Protein AF-A0A3P7PTE1-F1 (afdb_monomer_lite)

pLDDT: mean 74.65, std 10.7, range [34.34, 86.06]

Organism: Dibothriocephalus latus (NCBI:txid60516)

Secondary structure (DSSP, 8-state):
-----TT-----HHHHHHHHHHTTTTT-HHHHHHHHHHHHTT--TTTHHHHHHHHHHTT-HHHHHHHHHHHHHTHHHHHTSTHHHHS-HHHHHHHHT-TT---S-THHHHHHHHHH-

Sequence (117 aa):
MGHIYPGQLEVYEANTVGVILLSPQLEMPQVEAWAVSFTAARLDSKNIANNWELAPLLKSDMLRDACLQHIKATFEATVASDVFLHLPSDTVLSLLRADDLQLENEESIYKAIGTWV

InterPro domains:
  IPR011333 SKP1/BTB/POZ domain superfamily [G3DSA:3.30.710.10] (1-71)
  IPR011705 BTB/Kelch-associated [PF07707] (53-117)

Foldseek 3Di:
DDDDDPDDPPDDPVCLLVQLQCCVVVVNVVSNVVSLVVVLVPDDLVCLLVLCVSCVVSVPPSSNVSSLVVCQACVLSNLVHCSLLSDDPVSLVVSLPDPSRPDPDPVSNVSSVVSND

Radius of gyration: 16.98 Å; chains: 1; bounding box: 41×32×48 Å

Structure (mmCIF, N/CA/C/O backbone):
data_AF-A0A3P7PTE1-F1
#
_entry.id   AF-A0A3P7PTE1-F1
#
loop_
_atom_site.group_PDB
_atom_site.id
_atom_site.type_symbol
_atom_site.label_atom_id
_atom_site.label_alt_id
_atom_site.label_comp_id
_atom_site.label_asym_id
_atom_site.label_entity_id
_atom_site.label_seq_id
_atom_site.pdbx_PDB_ins_code
_atom_site.Cartn_x
_atom_site.Cartn_y
_atom_site.Cartn_z
_atom_site.occupancy
_atom_site.B_iso_or_equiv
_atom_site.auth_seq_id
_atom_site.auth_comp_id
_atom_site.auth_asym_id
_atom_site.auth_atom_id
_atom_site.pdbx_PDB_model_num
ATOM 1 N N . MET A 1 1 ? 22.215 24.760 -24.383 1.00 35.47 1 MET A N 1
ATOM 2 C CA . MET A 1 1 ? 23.395 23.879 -24.514 1.00 35.47 1 MET A CA 1
ATOM 3 C C . MET A 1 1 ? 23.194 22.751 -23.511 1.00 35.47 1 MET A C 1
ATOM 5 O O . MET A 1 1 ? 23.329 23.014 -22.333 1.00 35.47 1 MET A O 1
ATOM 9 N N . GLY A 1 2 ? 22.697 21.560 -23.828 1.00 51.50 2 GLY A N 1
ATOM 10 C CA . GLY A 1 2 ? 22.715 20.825 -25.086 1.00 51.50 2 GLY A CA 1
ATOM 11 C C . GLY A 1 2 ? 23.574 19.576 -24.908 1.00 51.50 2 GLY A C 1
ATOM 12 O O . GLY A 1 2 ? 24.687 19.571 -25.408 1.00 51.50 2 GLY A O 1
ATOM 13 N N . HIS A 1 3 ? 23.077 18.558 -24.198 1.00 34.34 3 HIS A N 1
ATOM 14 C CA . HIS A 1 3 ? 23.667 17.217 -24.200 1.00 34.34 3 HIS A CA 1
ATOM 15 C C . HIS A 1 3 ? 22.556 16.166 -24.131 1.00 34.34 3 HIS A C 1
ATOM 17 O O . HIS A 1 3 ? 21.913 15.987 -23.105 1.00 34.34 3 HIS A O 1
ATOM 23 N N . ILE A 1 4 ? 22.336 15.496 -25.262 1.00 48.84 4 ILE A N 1
ATOM 24 C CA . ILE A 1 4 ? 21.636 14.216 -25.353 1.00 48.84 4 ILE A CA 1
ATOM 25 C C . ILE A 1 4 ? 22.742 13.158 -25.264 1.00 48.84 4 ILE A C 1
ATOM 27 O O . ILE A 1 4 ? 23.598 13.097 -26.146 1.00 48.84 4 ILE A O 1
ATOM 31 N N . TYR A 1 5 ? 22.754 12.376 -24.183 1.00 38.84 5 TYR A N 1
ATOM 32 C CA . TYR A 1 5 ? 23.612 11.202 -23.986 1.00 38.84 5 TYR A CA 1
ATOM 33 C C . TYR A 1 5 ? 22.702 10.008 -23.637 1.00 38.84 5 TYR A C 1
ATOM 35 O O . TYR A 1 5 ? 21.775 10.174 -22.841 1.00 38.84 5 TYR A O 1
ATOM 43 N N . PRO A 1 6 ? 22.902 8.819 -24.230 1.00 60.41 6 PRO A N 1
ATOM 44 C CA . PRO A 1 6 ? 21.996 7.690 -24.057 1.00 60.41 6 PRO A CA 1
ATOM 45 C C . PRO A 1 6 ? 22.247 7.063 -22.680 1.00 60.41 6 PRO A C 1
ATOM 47 O O . PRO A 1 6 ? 23.295 6.462 -22.464 1.00 60.41 6 PRO A O 1
ATOM 50 N N . GLY A 1 7 ? 21.321 7.230 -21.731 1.00 48.25 7 GLY A N 1
ATOM 51 C CA . GLY A 1 7 ? 21.394 6.526 -20.441 1.00 48.25 7 GLY A CA 1
ATOM 52 C C . GLY A 1 7 ? 20.979 7.297 -19.187 1.00 48.25 7 GLY A C 1
ATOM 53 O O . GLY A 1 7 ? 20.995 6.707 -18.113 1.00 48.25 7 GLY A O 1
ATOM 54 N N . GLN A 1 8 ? 20.585 8.569 -19.274 1.00 49.12 8 GLN A N 1
ATOM 55 C CA . GLN A 1 8 ? 19.959 9.269 -18.144 1.00 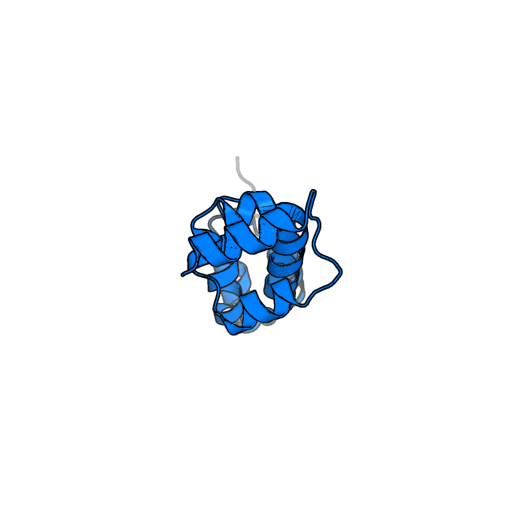49.12 8 GLN A CA 1
ATOM 56 C C . GLN A 1 8 ? 18.447 9.294 -18.336 1.00 49.12 8 GLN A C 1
ATOM 58 O O . GLN A 1 8 ? 17.902 10.162 -19.013 1.00 49.12 8 GLN A O 1
ATOM 63 N N . LEU A 1 9 ? 17.764 8.310 -17.751 1.00 52.66 9 LEU A N 1
ATOM 64 C CA . LEU A 1 9 ? 16.334 8.434 -17.509 1.00 52.66 9 LEU A CA 1
ATOM 65 C C . LEU A 1 9 ? 16.168 9.393 -16.325 1.00 52.66 9 LEU A C 1
ATOM 67 O O . LEU A 1 9 ? 16.367 9.010 -15.174 1.00 52.66 9 LEU A O 1
ATOM 71 N N . GLU A 1 10 ? 15.868 10.659 -16.609 1.00 53.94 10 GLU A N 1
ATOM 72 C CA . GLU A 1 10 ? 15.500 11.626 -15.576 1.00 53.94 10 GLU A CA 1
ATOM 73 C C . GLU A 1 10 ? 14.112 11.252 -15.045 1.00 53.94 10 GLU A C 1
ATOM 75 O O . GLU A 1 10 ? 13.084 11.557 -15.651 1.00 53.94 10 GLU A O 1
ATOM 80 N N . VAL A 1 11 ? 14.079 10.502 -13.943 1.00 53.91 11 VAL A N 1
ATOM 81 C CA . VAL A 1 11 ? 12.839 10.089 -13.284 1.00 53.91 11 VAL A CA 1
ATOM 82 C C . VAL A 1 11 ? 12.408 11.161 -12.292 1.00 53.91 11 VAL A C 1
ATOM 84 O O . VAL A 1 11 ? 13.100 11.449 -11.317 1.00 53.91 11 VAL A O 1
ATOM 87 N N . TYR A 1 12 ? 11.245 11.749 -12.557 1.00 61.66 12 TYR A N 1
ATOM 88 C CA . TYR A 1 12 ? 10.545 12.653 -11.647 1.00 61.66 12 TYR A CA 1
ATOM 89 C C . TYR A 1 12 ? 9.332 11.931 -11.072 1.00 61.66 12 TYR A C 1
ATOM 91 O O . TYR A 1 12 ? 8.790 11.054 -11.734 1.00 61.66 12 TYR A O 1
ATOM 99 N N . GLU A 1 13 ? 8.842 12.357 -9.907 1.00 59.16 13 GLU A N 1
ATOM 100 C CA . GLU A 1 13 ? 7.684 11.755 -9.219 1.00 59.16 13 GLU A CA 1
ATOM 101 C C . GLU A 1 13 ? 6.472 11.528 -10.149 1.00 59.16 13 GLU A C 1
ATOM 103 O O . GLU A 1 13 ? 5.811 10.496 -10.084 1.00 59.16 13 GLU A O 1
ATOM 108 N N . ALA A 1 14 ? 6.249 12.448 -11.096 1.00 62.31 14 ALA A N 1
ATOM 109 C CA . ALA A 1 14 ? 5.192 12.357 -12.103 1.00 62.31 14 ALA A CA 1
ATOM 110 C C . ALA A 1 14 ? 5.420 11.278 -13.182 1.00 62.31 14 ALA A C 1
ATOM 112 O O . ALA A 1 14 ? 4.453 10.790 -13.762 1.00 62.31 14 ALA A O 1
ATOM 113 N N . ASN A 1 15 ? 6.671 10.912 -13.483 1.00 69.69 15 ASN A N 1
ATOM 114 C CA . ASN A 1 15 ? 6.992 9.868 -14.462 1.00 69.69 15 ASN A CA 1
ATOM 115 C C . ASN A 1 15 ? 7.322 8.517 -13.817 1.00 69.69 15 ASN A C 1
ATOM 117 O O . ASN A 1 15 ? 7.219 7.504 -14.507 1.00 69.69 15 ASN A O 1
ATOM 121 N N . THR A 1 16 ? 7.645 8.477 -12.518 1.00 75.00 16 THR A N 1
ATOM 122 C CA . THR A 1 16 ? 8.075 7.250 -11.835 1.00 75.00 16 THR A CA 1
ATOM 123 C C . THR A 1 16 ? 7.056 6.126 -11.979 1.00 75.00 16 THR A C 1
ATOM 125 O O . THR A 1 16 ? 7.430 4.995 -12.270 1.00 75.00 16 THR A O 1
ATOM 128 N N . VAL A 1 17 ? 5.761 6.434 -11.880 1.00 78.12 17 VAL A N 1
ATOM 129 C CA . VAL A 1 17 ? 4.682 5.451 -12.083 1.00 78.12 17 VAL A CA 1
ATOM 130 C C . VAL A 1 17 ? 4.716 4.862 -13.496 1.00 78.12 17 VAL A C 1
ATOM 132 O O . VAL A 1 17 ? 4.610 3.650 -13.667 1.00 78.12 17 VAL A O 1
ATOM 135 N N . GLY A 1 18 ? 4.917 5.707 -14.511 1.00 77.75 18 GLY A N 1
ATOM 136 C CA . GLY A 1 18 ? 5.053 5.268 -15.899 1.00 77.75 18 GLY A CA 1
ATOM 137 C C . GLY A 1 18 ? 6.295 4.402 -16.112 1.00 77.75 18 GLY A C 1
ATOM 138 O O . GLY A 1 18 ? 6.234 3.406 -16.827 1.00 77.75 18 GLY A O 1
ATOM 139 N N . VAL A 1 19 ? 7.401 4.728 -15.443 1.00 79.88 19 VAL A N 1
ATOM 140 C CA . VAL A 1 19 ? 8.637 3.937 -15.491 1.00 79.88 19 VAL A CA 1
ATOM 141 C C . VAL A 1 19 ? 8.451 2.570 -14.837 1.00 79.88 19 VAL A C 1
ATOM 143 O O . VAL A 1 19 ? 8.848 1.569 -15.432 1.00 79.88 19 VAL A O 1
ATOM 146 N N . ILE A 1 20 ? 7.799 2.490 -13.673 1.00 80.69 20 ILE A N 1
ATOM 147 C CA . ILE A 1 20 ? 7.500 1.205 -13.017 1.00 80.69 20 ILE A CA 1
ATOM 148 C C . ILE A 1 20 ? 6.569 0.361 -13.901 1.00 80.69 20 ILE A C 1
ATOM 150 O O . ILE A 1 20 ? 6.792 -0.831 -14.066 1.00 80.69 20 ILE A O 1
ATOM 154 N N . LEU A 1 21 ? 5.573 0.972 -14.547 1.00 81.62 21 LEU A N 1
ATOM 155 C CA . LEU A 1 21 ? 4.630 0.249 -15.405 1.00 81.62 21 LEU A CA 1
ATOM 156 C C . LEU A 1 21 ? 5.262 -0.283 -16.708 1.00 81.62 21 LEU A C 1
ATOM 158 O O . LEU A 1 21 ? 4.866 -1.335 -17.218 1.00 81.62 21 LEU A O 1
ATOM 162 N N . LEU A 1 22 ? 6.209 0.459 -17.287 1.00 81.06 22 LEU A N 1
ATOM 163 C CA . LEU A 1 22 ? 6.813 0.138 -18.586 1.00 81.06 22 LEU A CA 1
ATOM 164 C C . LEU A 1 22 ? 8.093 -0.700 -18.472 1.00 81.06 22 LEU A C 1
ATOM 166 O O . LEU A 1 22 ? 8.432 -1.416 -19.412 1.00 81.06 22 LEU A O 1
ATOM 170 N N . SER A 1 23 ? 8.804 -0.643 -17.346 1.00 81.12 23 SER A N 1
ATOM 171 C CA . SER A 1 23 ? 10.078 -1.356 -17.159 1.00 81.12 23 SER A CA 1
ATOM 172 C C . SER A 1 23 ? 9.990 -2.886 -17.302 1.00 81.12 23 SER A C 1
ATOM 174 O O . SER A 1 23 ? 10.890 -3.435 -17.945 1.00 81.12 23 SER A O 1
ATOM 176 N N . PRO A 1 24 ? 8.919 -3.583 -16.861 1.00 77.75 24 PRO A N 1
ATOM 177 C CA . PRO A 1 24 ? 8.748 -5.008 -17.150 1.00 77.75 24 PRO A CA 1
ATOM 178 C C . PRO A 1 24 ? 8.572 -5.294 -18.646 1.00 77.75 24 PRO A C 1
ATOM 180 O O . PRO A 1 24 ? 9.042 -6.311 -19.143 1.00 77.75 24 PRO A O 1
ATOM 183 N N . GLN A 1 25 ? 7.918 -4.388 -19.381 1.00 81.44 25 GLN A N 1
ATOM 184 C CA . GLN A 1 25 ? 7.653 -4.538 -20.821 1.00 81.44 25 GLN A CA 1
ATOM 185 C C . GLN A 1 25 ? 8.912 -4.322 -21.668 1.00 81.44 25 GLN A C 1
ATOM 187 O O . GLN A 1 25 ? 9.015 -4.844 -22.773 1.00 81.44 25 GLN A O 1
ATOM 192 N N . LEU A 1 26 ? 9.858 -3.541 -21.146 1.00 80.88 26 LEU A N 1
ATOM 193 C CA . LEU A 1 26 ? 11.146 -3.236 -21.769 1.00 80.88 26 LEU A CA 1
ATOM 194 C C . LEU A 1 26 ? 12.266 -4.181 -21.299 1.00 80.88 26 LEU A C 1
ATOM 196 O O . LEU A 1 26 ? 13.421 -3.962 -21.656 1.00 80.88 26 LEU A O 1
ATOM 200 N N . GLU A 1 27 ? 11.938 -5.191 -20.485 1.00 83.06 27 GLU A N 1
ATOM 201 C CA . GLU A 1 27 ? 12.888 -6.140 -19.886 1.00 83.06 27 GLU A CA 1
ATOM 202 C C . GLU A 1 27 ? 14.006 -5.442 -19.077 1.00 83.06 27 GLU A C 1
ATOM 204 O O . GLU A 1 27 ? 15.167 -5.854 -19.081 1.00 83.06 27 GLU A O 1
ATOM 209 N N . MET A 1 28 ? 13.651 -4.372 -18.348 1.00 81.62 28 MET A N 1
ATOM 210 C CA . MET A 1 28 ? 14.568 -3.559 -17.530 1.00 81.62 28 MET A CA 1
ATOM 211 C C . MET A 1 28 ? 14.279 -3.675 -16.016 1.00 81.62 28 MET A C 1
ATOM 213 O O . MET A 1 28 ? 13.959 -2.673 -15.371 1.00 81.62 28 MET A O 1
ATOM 217 N N . PRO A 1 29 ? 14.449 -4.856 -15.392 1.00 77.81 29 PRO A N 1
ATOM 218 C CA . PRO A 1 29 ? 14.068 -5.094 -13.989 1.00 77.81 29 PRO A CA 1
ATOM 219 C C . PRO A 1 29 ? 14.860 -4.244 -12.980 1.00 77.81 29 PRO A C 1
ATOM 221 O O . PRO A 1 29 ? 14.390 -3.915 -11.897 1.00 77.81 29 PRO A O 1
ATOM 224 N N . GLN A 1 30 ? 16.076 -3.840 -13.343 1.00 80.38 30 GLN A N 1
ATOM 225 C CA . GLN A 1 30 ? 16.921 -2.971 -12.522 1.00 80.38 30 GLN A CA 1
ATOM 226 C C . GLN A 1 30 ? 16.433 -1.512 -12.495 1.00 80.38 30 GLN A C 1
ATOM 228 O O . GLN A 1 30 ? 16.606 -0.831 -11.486 1.00 80.38 30 GLN A O 1
ATOM 233 N N . VAL A 1 31 ? 15.757 -1.055 -13.555 1.00 81.81 31 VAL A N 1
ATOM 234 C CA . VAL A 1 31 ? 15.096 0.260 -13.580 1.00 81.81 31 VAL A CA 1
ATOM 235 C C . VAL A 1 31 ? 13.805 0.220 -12.766 1.00 81.81 31 VAL A C 1
ATOM 237 O O . VAL A 1 31 ? 13.534 1.159 -12.023 1.00 81.81 31 VAL A O 1
ATOM 240 N N . GLU A 1 32 ? 13.052 -0.880 -12.846 1.00 81.06 32 GLU A N 1
ATOM 241 C CA . GLU A 1 32 ? 11.853 -1.110 -12.033 1.00 81.06 32 GLU A CA 1
ATOM 242 C C . GLU A 1 32 ? 12.175 -1.041 -10.535 1.00 81.06 32 GLU A C 1
ATOM 244 O O . GLU A 1 32 ? 11.609 -0.221 -9.812 1.00 81.06 32 GLU A O 1
ATOM 249 N N . ALA A 1 33 ? 13.141 -1.845 -10.078 1.00 82.06 33 ALA A N 1
ATOM 250 C CA . ALA A 1 33 ? 13.532 -1.904 -8.672 1.00 82.06 33 ALA A CA 1
ATOM 251 C C . ALA A 1 33 ? 14.047 -0.551 -8.156 1.00 82.06 33 ALA A C 1
ATOM 253 O O . ALA A 1 33 ? 13.727 -0.144 -7.036 1.00 82.06 33 ALA A O 1
ATOM 254 N N . TRP A 1 34 ? 14.811 0.174 -8.980 1.00 85.44 34 TRP A N 1
ATOM 255 C CA . TRP A 1 34 ? 15.275 1.516 -8.641 1.00 85.44 34 TRP A CA 1
ATOM 256 C C . TRP A 1 34 ? 14.109 2.508 -8.537 1.00 85.44 34 TRP A C 1
ATOM 258 O O . TRP A 1 34 ? 14.038 3.254 -7.563 1.00 85.44 34 TRP A O 1
ATOM 268 N N . ALA A 1 35 ? 13.169 2.484 -9.486 1.00 83.50 35 ALA A N 1
ATOM 269 C CA . ALA A 1 35 ? 12.013 3.377 -9.494 1.00 83.50 35 ALA A CA 1
ATOM 270 C C . ALA A 1 35 ? 11.074 3.105 -8.309 1.00 83.50 35 ALA A C 1
ATOM 272 O O . ALA A 1 35 ? 10.637 4.045 -7.647 1.00 83.50 35 ALA A O 1
ATOM 273 N N . VAL A 1 36 ? 10.829 1.834 -7.978 1.00 83.81 36 VAL A N 1
ATOM 274 C CA . VAL A 1 36 ? 10.066 1.443 -6.782 1.00 83.81 36 VA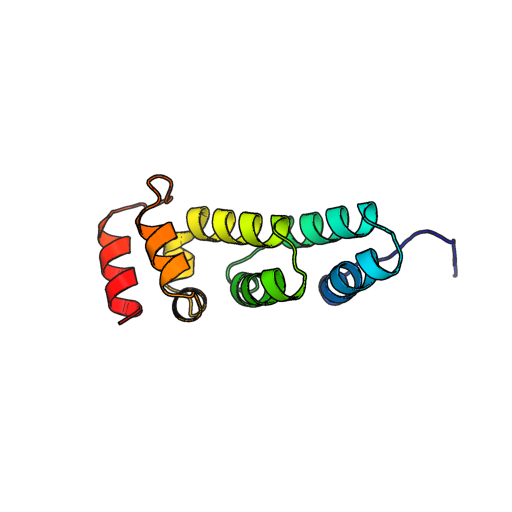L A CA 1
ATOM 275 C C . VAL A 1 36 ? 10.768 1.916 -5.511 1.00 83.81 36 VAL A C 1
ATOM 277 O O . VAL A 1 36 ? 10.125 2.515 -4.653 1.00 83.81 36 VAL A O 1
ATOM 280 N N . SER A 1 37 ? 12.086 1.723 -5.407 1.00 84.56 37 SER A N 1
ATOM 281 C CA . SER A 1 37 ? 12.874 2.192 -4.256 1.00 84.56 37 SER A CA 1
ATOM 282 C C . SER A 1 37 ? 12.853 3.718 -4.125 1.00 84.56 37 SER A C 1
ATOM 284 O O . SER A 1 37 ? 12.746 4.246 -3.020 1.00 84.56 37 SER A O 1
ATOM 286 N N . PHE A 1 38 ? 12.926 4.436 -5.248 1.00 84.75 38 PHE A N 1
ATOM 287 C CA . PHE A 1 38 ? 12.853 5.894 -5.289 1.00 84.75 38 PHE A CA 1
ATOM 288 C C . PHE A 1 38 ? 11.490 6.408 -4.809 1.00 84.75 38 PHE A C 1
ATOM 290 O O . PHE A 1 38 ? 11.436 7.360 -4.031 1.00 84.75 38 PHE A O 1
ATOM 297 N N . THR A 1 39 ? 10.402 5.760 -5.234 1.00 84.00 39 THR A N 1
ATOM 298 C CA . THR A 1 39 ? 9.044 6.061 -4.763 1.00 84.00 39 THR A CA 1
ATOM 299 C C . THR A 1 39 ? 8.886 5.741 -3.278 1.00 84.00 39 THR A C 1
ATOM 301 O O . THR A 1 39 ? 8.403 6.579 -2.522 1.00 84.00 39 THR A O 1
ATOM 304 N N . ALA A 1 40 ? 9.352 4.566 -2.841 1.00 83.88 40 ALA A N 1
ATOM 305 C CA . ALA A 1 40 ? 9.292 4.121 -1.450 1.00 83.88 40 ALA A CA 1
ATOM 306 C C . ALA A 1 40 ? 10.032 5.074 -0.495 1.00 83.88 40 ALA A C 1
ATOM 308 O O . ALA A 1 40 ? 9.522 5.403 0.572 1.00 83.88 40 ALA A O 1
ATOM 309 N N . ALA A 1 41 ? 11.203 5.576 -0.898 1.00 84.19 41 ALA A N 1
ATOM 310 C CA . ALA A 1 41 ? 11.996 6.520 -0.109 1.00 84.19 41 ALA A CA 1
ATOM 311 C C . ALA A 1 41 ? 11.350 7.912 0.041 1.00 84.19 41 ALA A C 1
ATOM 313 O O . ALA A 1 41 ? 11.821 8.725 0.835 1.00 84.19 41 ALA A O 1
ATOM 314 N N . ARG A 1 42 ? 10.307 8.206 -0.740 1.00 81.94 42 ARG A N 1
ATOM 315 C CA . ARG A 1 42 ? 9.592 9.489 -0.757 1.00 81.94 42 ARG A CA 1
ATOM 316 C C . ARG A 1 42 ? 8.142 9.359 -0.305 1.00 81.94 42 ARG A C 1
ATOM 318 O O . ARG A 1 42 ? 7.355 10.276 -0.538 1.00 81.94 42 ARG A O 1
ATOM 325 N N . LEU A 1 43 ? 7.777 8.232 0.304 1.00 83.19 43 LEU A N 1
ATOM 326 C CA . LEU A 1 43 ? 6.451 8.067 0.880 1.00 83.19 43 LEU A CA 1
ATOM 327 C C . LEU A 1 43 ? 6.219 9.122 1.966 1.00 83.19 43 LEU A C 1
ATOM 329 O O . LEU A 1 43 ? 7.093 9.410 2.777 1.00 83.19 43 LEU A O 1
ATOM 333 N N . ASP A 1 44 ? 5.035 9.716 1.924 1.00 80.81 44 ASP A N 1
ATOM 334 C CA . ASP A 1 44 ? 4.552 10.714 2.866 1.00 80.81 44 ASP A CA 1
ATOM 335 C C . ASP A 1 44 ? 3.043 10.526 3.060 1.00 80.81 44 ASP A C 1
ATOM 337 O O . ASP A 1 44 ? 2.349 9.958 2.210 1.00 80.81 44 ASP A O 1
ATOM 341 N N . SER A 1 45 ? 2.514 11.078 4.151 1.00 71.56 45 SER A N 1
ATOM 342 C CA . SER A 1 45 ? 1.080 11.154 4.458 1.00 71.56 45 SER A CA 1
ATOM 343 C C . SER A 1 45 ? 0.179 11.545 3.274 1.00 71.56 45 SER A C 1
ATOM 345 O O . SER A 1 45 ? -0.944 11.056 3.174 1.00 71.56 45 SER A O 1
ATOM 347 N N . LYS A 1 46 ? 0.654 12.388 2.346 1.00 74.12 46 LYS A N 1
ATOM 348 C CA . LYS A 1 46 ? -0.139 12.844 1.188 1.00 74.12 46 LYS A CA 1
ATOM 349 C C . LYS A 1 46 ? -0.137 11.890 -0.002 1.00 74.12 46 LYS A C 1
ATOM 351 O O . LYS A 1 46 ? -1.075 11.912 -0.792 1.00 74.12 46 LYS A O 1
ATOM 356 N N . ASN A 1 47 ? 0.932 11.118 -0.187 1.00 78.81 47 ASN A N 1
ATOM 357 C CA . ASN A 1 47 ? 1.111 10.281 -1.376 1.00 78.81 47 ASN A CA 1
ATOM 358 C C . ASN A 1 47 ? 0.925 8.786 -1.079 1.00 78.81 47 ASN A C 1
ATOM 360 O O . ASN A 1 47 ? 0.776 8.002 -2.016 1.00 78.81 47 ASN A O 1
ATOM 364 N N . ILE A 1 48 ? 0.894 8.394 0.196 1.00 83.25 48 ILE A N 1
ATOM 365 C CA . ILE A 1 48 ? 0.772 7.001 0.621 1.00 83.25 48 ILE A CA 1
ATOM 366 C C . I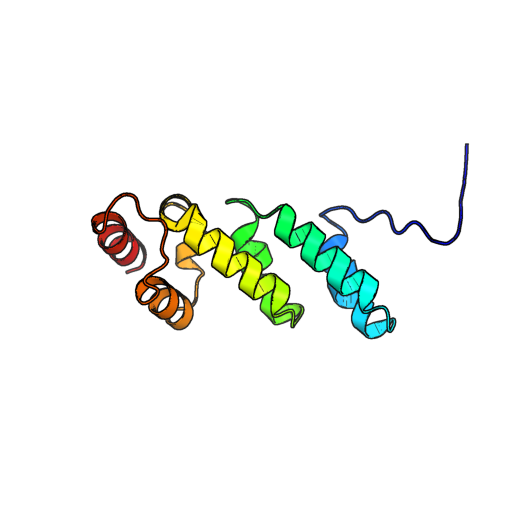LE A 1 48 ? -0.528 6.349 0.126 1.00 83.25 48 ILE A C 1
ATOM 368 O O . ILE A 1 48 ? -0.470 5.214 -0.331 1.00 83.25 48 ILE A O 1
ATOM 372 N N . ALA A 1 49 ? -1.663 7.067 0.102 1.00 80.12 49 ALA A N 1
ATOM 373 C CA . ALA A 1 49 ? -2.921 6.558 -0.472 1.00 80.12 49 ALA A CA 1
ATOM 374 C C . ALA A 1 49 ? -2.761 6.202 -1.954 1.00 80.12 49 ALA A C 1
ATOM 376 O O . ALA A 1 49 ? -2.994 5.063 -2.350 1.00 80.12 49 ALA A O 1
ATOM 377 N N . ASN A 1 50 ? -2.280 7.152 -2.760 1.00 81.69 50 ASN A N 1
ATOM 378 C CA . ASN A 1 50 ? -2.086 6.931 -4.192 1.00 81.69 50 ASN A CA 1
ATOM 379 C C . ASN A 1 50 ? -1.099 5.783 -4.448 1.00 81.69 50 ASN A C 1
ATOM 381 O O . ASN A 1 50 ? -1.351 4.927 -5.289 1.00 81.69 50 ASN A O 1
ATOM 385 N N . ASN A 1 51 ? 0.021 5.732 -3.721 1.00 83.94 51 ASN A N 1
ATOM 386 C CA . ASN A 1 51 ? 1.014 4.669 -3.889 1.00 83.94 51 ASN A CA 1
ATOM 387 C C . ASN A 1 51 ? 0.490 3.296 -3.450 1.00 83.94 51 ASN A C 1
ATOM 389 O O . ASN A 1 51 ? 0.796 2.294 -4.099 1.00 83.94 51 ASN A O 1
ATOM 393 N N . TRP A 1 52 ? -0.340 3.251 -2.407 1.00 83.50 52 TRP A N 1
ATOM 394 C CA . TRP A 1 52 ? -1.025 2.038 -1.974 1.00 83.50 52 TRP A CA 1
ATOM 395 C C . TRP A 1 52 ? -1.955 1.488 -3.057 1.00 83.50 52 TRP A C 1
ATOM 397 O O . TRP A 1 52 ? -1.906 0.296 -3.357 1.00 83.50 52 TRP A O 1
ATOM 407 N N . GLU A 1 53 ? -2.756 2.351 -3.685 1.00 82.19 53 GLU A N 1
ATOM 408 C CA . GLU A 1 53 ? -3.639 1.963 -4.792 1.00 82.19 53 GLU A CA 1
ATOM 409 C C . GLU A 1 53 ? -2.857 1.563 -6.054 1.00 82.19 53 GLU A C 1
ATOM 411 O O . GLU A 1 53 ? -3.279 0.679 -6.803 1.00 82.19 53 GLU A O 1
ATOM 416 N N . LEU A 1 54 ? -1.684 2.165 -6.275 1.00 82.19 54 LEU A N 1
ATOM 417 C CA . LEU A 1 54 ? -0.804 1.842 -7.398 1.00 82.19 54 LEU A CA 1
ATOM 418 C C . L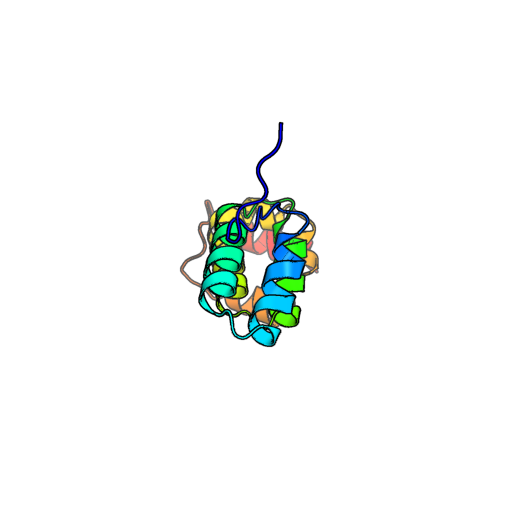EU A 1 54 ? -0.050 0.520 -7.216 1.00 82.19 54 LEU A C 1
ATOM 420 O O . LEU A 1 54 ? 0.200 -0.165 -8.205 1.00 82.19 54 LEU A O 1
ATOM 424 N N . ALA A 1 55 ? 0.296 0.120 -5.992 1.00 85.31 55 ALA A N 1
ATOM 425 C CA . ALA A 1 55 ? 1.051 -1.108 -5.731 1.00 85.31 55 ALA A CA 1
ATOM 426 C C . ALA A 1 55 ? 0.449 -2.384 -6.370 1.00 85.31 55 ALA A C 1
ATOM 428 O O . ALA A 1 55 ? 1.188 -3.091 -7.067 1.00 85.31 55 ALA A O 1
ATOM 429 N N . PRO A 1 56 ? -0.861 -2.691 -6.231 1.00 81.38 56 PRO A N 1
ATOM 430 C CA . PRO A 1 56 ? -1.464 -3.840 -6.905 1.00 81.38 56 PRO A CA 1
ATOM 431 C C . PRO A 1 56 ? -1.553 -3.662 -8.428 1.00 81.38 56 PRO A C 1
ATOM 433 O O . PRO A 1 56 ? -1.426 -4.647 -9.157 1.00 81.38 56 PRO A O 1
ATOM 436 N N . LEU A 1 57 ? -1.727 -2.431 -8.927 1.00 82.31 57 LEU A N 1
ATOM 437 C CA . LEU A 1 57 ? -1.765 -2.133 -10.368 1.00 82.31 57 LEU A CA 1
ATOM 438 C C . LEU A 1 57 ? -0.405 -2.370 -11.034 1.00 82.31 57 LEU A C 1
ATOM 440 O O . LEU A 1 57 ? -0.333 -2.899 -12.142 1.00 82.31 57 LEU A O 1
ATOM 444 N N . LEU A 1 58 ? 0.666 -2.015 -10.328 1.00 80.25 58 LEU A N 1
ATOM 445 C CA . LEU A 1 58 ? 2.051 -2.209 -10.748 1.00 80.25 58 LEU A CA 1
ATOM 446 C C . LEU A 1 58 ? 2.555 -3.632 -10.464 1.00 80.25 58 LEU A C 1
ATOM 448 O O . LEU A 1 58 ? 3.662 -3.966 -10.867 1.00 80.25 58 LEU A O 1
ATOM 452 N N . LYS A 1 59 ? 1.756 -4.469 -9.781 1.00 82.25 59 LYS A N 1
ATOM 453 C CA . LYS A 1 59 ? 2.133 -5.818 -9.318 1.00 82.25 59 LYS A CA 1
ATOM 454 C C . LYS A 1 59 ? 3.460 -5.834 -8.546 1.00 82.25 59 LYS A C 1
ATOM 456 O O . LYS A 1 59 ? 4.212 -6.801 -8.625 1.00 82.25 59 LYS A O 1
ATOM 461 N N . SER A 1 60 ? 3.742 -4.759 -7.809 1.00 81.50 60 SER A N 1
ATOM 462 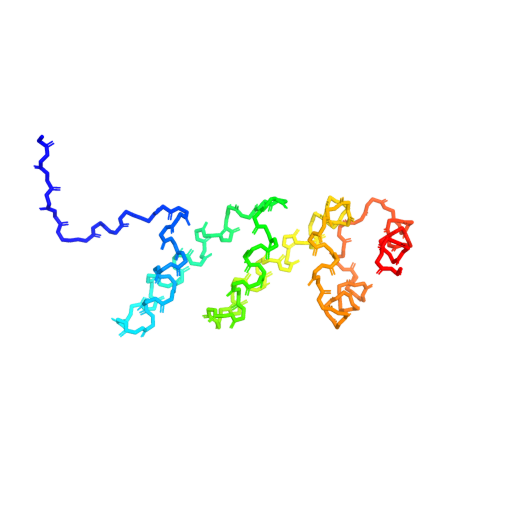C CA . SER A 1 60 ? 4.997 -4.597 -7.078 1.00 81.50 60 SER A CA 1
ATOM 463 C C . SER A 1 60 ? 4.787 -4.874 -5.594 1.00 81.50 60 SER A C 1
ATOM 465 O O . SER A 1 60 ? 4.309 -4.017 -4.844 1.00 81.50 60 SER A O 1
ATOM 467 N N . ASP A 1 61 ? 5.181 -6.071 -5.155 1.00 83.75 61 ASP A N 1
ATOM 468 C CA . ASP A 1 61 ? 5.164 -6.438 -3.734 1.00 83.75 61 ASP A CA 1
ATOM 469 C C . ASP A 1 61 ? 6.101 -5.549 -2.906 1.00 83.75 61 ASP A C 1
ATOM 471 O O . ASP A 1 61 ? 5.787 -5.209 -1.770 1.00 83.75 61 ASP A O 1
ATOM 475 N N . MET A 1 62 ? 7.213 -5.096 -3.495 1.00 83.94 62 MET A N 1
ATOM 476 C CA . MET A 1 62 ? 8.160 -4.195 -2.835 1.00 83.94 62 MET A CA 1
ATOM 477 C C . MET A 1 62 ? 7.526 -2.836 -2.509 1.00 83.94 62 MET A C 1
ATOM 479 O O . MET A 1 62 ? 7.705 -2.331 -1.402 1.00 83.94 62 MET A O 1
ATOM 483 N N . LEU A 1 63 ? 6.753 -2.255 -3.438 1.00 84.94 63 LEU A N 1
ATOM 484 C CA . LEU A 1 63 ? 6.047 -0.998 -3.177 1.00 84.94 63 LEU A CA 1
ATOM 485 C C . LEU A 1 63 ? 4.965 -1.190 -2.111 1.00 84.94 63 LEU A C 1
ATOM 487 O O . LEU A 1 63 ? 4.800 -0.341 -1.235 1.00 84.94 63 LEU A O 1
ATOM 491 N N . ARG A 1 64 ? 4.252 -2.320 -2.165 1.00 85.19 64 ARG A N 1
ATOM 492 C CA . ARG A 1 64 ? 3.220 -2.666 -1.186 1.00 85.19 64 ARG A CA 1
ATOM 493 C C . ARG A 1 64 ? 3.798 -2.803 0.221 1.00 85.19 64 ARG A C 1
ATOM 495 O O . ARG A 1 64 ? 3.227 -2.246 1.156 1.00 85.19 64 ARG A O 1
ATOM 502 N N . ASP A 1 65 ? 4.915 -3.512 0.369 1.00 85.81 65 ASP A N 1
ATOM 503 C CA . ASP A 1 65 ? 5.566 -3.702 1.667 1.00 85.81 65 ASP A CA 1
ATOM 504 C C . ASP A 1 65 ? 6.106 -2.376 2.211 1.00 85.81 65 ASP A C 1
ATOM 506 O O . ASP A 1 65 ? 5.842 -2.035 3.360 1.00 85.81 65 ASP A O 1
ATOM 510 N N . ALA A 1 66 ? 6.740 -1.559 1.362 1.00 86.06 66 ALA A N 1
ATOM 511 C CA . ALA A 1 66 ? 7.190 -0.223 1.748 1.00 86.06 66 ALA A CA 1
ATOM 512 C C . ALA A 1 66 ? 6.031 0.668 2.226 1.00 86.06 66 ALA A C 1
ATOM 514 O O . ALA A 1 66 ? 6.154 1.349 3.245 1.00 86.06 66 ALA A O 1
ATOM 515 N N . CYS A 1 67 ? 4.886 0.627 1.537 1.00 85.62 67 CYS A N 1
ATOM 516 C CA . CYS A 1 67 ? 3.695 1.347 1.975 1.00 85.62 67 CYS A CA 1
ATOM 517 C C . CYS A 1 67 ? 3.177 0.816 3.319 1.00 85.62 67 CYS A C 1
ATOM 519 O O . CYS A 1 67 ? 2.883 1.612 4.207 1.00 85.62 67 CYS A O 1
ATOM 521 N N . LEU A 1 68 ? 3.110 -0.509 3.510 1.00 83.69 68 LEU A N 1
ATOM 522 C CA . LEU A 1 68 ? 2.718 -1.105 4.794 1.00 83.69 68 LEU A CA 1
ATOM 523 C C . LEU A 1 68 ? 3.650 -0.680 5.927 1.00 83.69 68 LEU A C 1
ATOM 525 O O . LEU A 1 68 ? 3.167 -0.304 6.992 1.00 83.69 68 LEU A O 1
ATOM 529 N N . GLN A 1 69 ? 4.964 -0.737 5.718 1.00 84.50 69 GLN A N 1
ATOM 530 C CA . GLN A 1 69 ? 5.940 -0.335 6.729 1.00 84.50 69 GLN A CA 1
ATOM 531 C C . GLN A 1 69 ? 5.811 1.147 7.070 1.00 84.50 69 GLN A C 1
ATOM 533 O O . GLN A 1 69 ? 5.815 1.503 8.246 1.00 84.50 69 GLN A O 1
ATOM 538 N N . HIS A 1 70 ? 5.609 2.001 6.065 1.00 84.19 70 HIS A N 1
ATOM 539 C CA . HIS A 1 70 ? 5.370 3.419 6.300 1.00 84.19 70 HIS A CA 1
ATOM 540 C C . HIS A 1 70 ? 4.085 3.646 7.109 1.00 84.19 70 HIS A C 1
ATOM 542 O O . HIS A 1 70 ? 4.103 4.395 8.085 1.00 84.19 70 HIS A O 1
ATOM 548 N N . ILE A 1 71 ? 2.985 2.967 6.762 1.00 80.94 71 ILE A N 1
ATOM 549 C CA . ILE A 1 71 ? 1.711 3.051 7.495 1.00 80.94 71 ILE A CA 1
ATOM 550 C C . ILE A 1 71 ? 1.878 2.561 8.937 1.00 80.94 71 ILE A C 1
ATOM 552 O O . ILE A 1 71 ? 1.359 3.198 9.846 1.00 80.94 71 ILE A O 1
ATOM 556 N N . LYS A 1 72 ? 2.621 1.475 9.177 1.00 79.94 72 LYS A N 1
ATOM 557 C CA . LYS A 1 72 ? 2.914 0.992 10.538 1.00 79.94 72 LYS A CA 1
ATOM 558 C C . LYS A 1 72 ? 3.735 1.997 11.345 1.00 79.94 72 LYS A C 1
ATOM 560 O O . LYS A 1 72 ? 3.449 2.199 12.520 1.00 79.94 72 LYS A O 1
ATOM 565 N N . ALA A 1 73 ? 4.725 2.629 10.715 1.00 82.25 73 ALA A N 1
ATOM 566 C CA . ALA A 1 73 ? 5.596 3.613 11.353 1.00 82.25 73 ALA A CA 1
ATOM 567 C C . ALA A 1 73 ? 4.900 4.957 11.621 1.00 82.25 73 ALA A C 1
ATOM 569 O O . ALA A 1 73 ? 5.264 5.668 12.550 1.00 82.25 73 ALA A O 1
ATOM 570 N N . THR A 1 74 ? 3.903 5.313 10.809 1.00 77.19 74 THR A N 1
ATOM 571 C CA . THR A 1 74 ? 3.141 6.569 10.917 1.00 77.19 74 THR A CA 1
ATOM 572 C C . THR A 1 74 ? 1.655 6.307 11.134 1.00 77.19 74 THR A C 1
ATOM 574 O O . THR A 1 74 ? 0.804 7.037 10.619 1.00 77.19 74 THR A O 1
ATOM 577 N N . PHE A 1 75 ? 1.325 5.262 11.897 1.00 77.56 75 PHE A N 1
ATOM 578 C CA . PHE A 1 75 ? -0.052 4.795 12.049 1.00 77.56 75 PHE A CA 1
ATOM 579 C C . PHE A 1 75 ? -0.968 5.898 12.570 1.00 77.56 75 PHE A C 1
ATOM 581 O O . PHE A 1 75 ? -2.007 6.151 11.977 1.00 77.56 75 PHE A O 1
ATOM 588 N N . GLU A 1 76 ? -0.557 6.630 13.603 1.00 74.44 76 GLU A N 1
ATOM 589 C CA . GLU A 1 76 ? -1.381 7.688 14.203 1.00 74.44 76 GLU A CA 1
ATOM 590 C C . GLU A 1 76 ? -1.662 8.845 13.234 1.00 74.44 76 GLU A C 1
ATOM 592 O O . GLU A 1 76 ? -2.793 9.323 13.140 1.00 74.44 76 GLU A O 1
ATOM 597 N N . ALA A 1 77 ? -0.661 9.241 12.442 1.00 75.44 77 ALA A N 1
ATOM 598 C CA . ALA A 1 77 ? -0.833 10.239 11.389 1.00 75.44 77 ALA A CA 1
ATOM 599 C C . ALA A 1 77 ? -1.701 9.712 10.232 1.00 75.44 77 ALA A C 1
ATOM 601 O O . ALA A 1 77 ? -2.477 10.465 9.645 1.00 75.44 77 ALA A O 1
ATOM 602 N N . THR A 1 78 ? -1.595 8.417 9.923 1.00 73.00 78 THR A N 1
ATOM 603 C CA . THR A 1 78 ? -2.359 7.768 8.849 1.00 73.00 78 THR A CA 1
ATOM 604 C C . THR A 1 78 ? -3.821 7.576 9.240 1.00 73.00 78 THR A C 1
ATOM 606 O O . THR A 1 78 ? -4.694 7.814 8.417 1.00 73.00 78 THR A O 1
ATOM 609 N N . VAL A 1 79 ? -4.105 7.211 10.492 1.00 72.50 79 VAL A N 1
ATOM 610 C CA . VAL A 1 79 ? -5.461 7.081 11.053 1.00 72.50 79 VAL A CA 1
ATOM 611 C C . VAL A 1 79 ? -6.206 8.412 11.049 1.00 72.50 79 VAL A C 1
ATOM 613 O O . VAL A 1 79 ? -7.419 8.444 10.861 1.00 72.50 79 VAL A O 1
ATOM 616 N N . ALA A 1 80 ? -5.487 9.516 11.254 1.00 68.31 80 ALA A N 1
ATOM 617 C CA . ALA A 1 80 ? -6.046 10.858 11.142 1.00 68.31 80 ALA A CA 1
ATOM 618 C C . ALA A 1 80 ? -6.277 11.302 9.683 1.00 68.31 80 ALA A C 1
ATOM 620 O O . ALA A 1 80 ? -6.889 12.345 9.460 1.00 68.31 80 ALA A O 1
ATOM 621 N N . SER A 1 81 ? -5.778 10.545 8.703 1.00 68.88 81 SER A N 1
ATOM 622 C CA . SER A 1 81 ? -5.883 10.835 7.276 1.00 68.88 81 SER A CA 1
ATOM 623 C C . SER A 1 81 ? -6.915 9.932 6.596 1.00 68.88 81 SER A C 1
ATOM 625 O O . SER A 1 81 ? -7.111 8.777 6.975 1.00 68.88 81 SER A O 1
ATOM 627 N N . ASP A 1 82 ? -7.529 10.428 5.521 1.00 69.38 82 ASP A N 1
ATOM 628 C CA . ASP A 1 82 ? -8.492 9.678 4.707 1.00 69.38 82 ASP A CA 1
ATOM 629 C C . ASP A 1 82 ? -7.913 8.380 4.118 1.00 69.38 82 ASP A C 1
ATOM 631 O O . ASP A 1 82 ? -8.661 7.460 3.797 1.00 69.38 82 ASP A O 1
ATOM 635 N N . VAL A 1 83 ? -6.581 8.257 4.032 1.00 69.94 83 VAL A N 1
ATOM 636 C CA . VAL A 1 83 ? -5.876 7.035 3.598 1.00 69.94 83 VAL A CA 1
ATOM 637 C C . VAL A 1 83 ? -6.402 5.802 4.333 1.00 69.94 83 VAL A C 1
ATOM 639 O O . VAL A 1 83 ? -6.616 4.763 3.710 1.00 69.94 83 VAL A O 1
ATOM 642 N N . PHE A 1 84 ? -6.627 5.912 5.645 1.00 74.81 84 PHE A N 1
ATOM 643 C CA . PHE A 1 84 ? -7.055 4.785 6.469 1.00 74.81 84 PHE A CA 1
ATOM 644 C C . PHE A 1 84 ? -8.448 4.266 6.084 1.00 74.81 84 PHE A C 1
ATOM 646 O O . PHE A 1 84 ? -8.698 3.064 6.156 1.00 74.81 84 PHE A O 1
ATOM 653 N N . LEU A 1 85 ? -9.329 5.145 5.599 1.00 73.88 85 LEU A N 1
ATOM 654 C CA . LEU A 1 85 ? -10.677 4.797 5.135 1.00 73.88 85 LEU A CA 1
ATOM 655 C C . LEU A 1 85 ? -10.652 4.033 3.805 1.00 73.88 85 LEU A C 1
ATOM 657 O O . LEU A 1 85 ? -11.534 3.219 3.539 1.00 73.88 85 LEU A O 1
ATOM 661 N N . HIS A 1 86 ? -9.627 4.267 2.984 1.00 73.25 86 HIS A N 1
ATOM 662 C CA . HIS A 1 86 ? -9.440 3.586 1.702 1.00 73.25 86 HIS A CA 1
ATOM 663 C C . HIS A 1 86 ? -8.739 2.225 1.830 1.00 73.25 86 HIS A C 1
ATOM 665 O O . HIS A 1 86 ? -8.682 1.467 0.857 1.00 73.25 86 HIS A O 1
ATOM 671 N N . LEU A 1 87 ? -8.212 1.878 3.010 1.00 75.19 87 LEU A N 1
ATOM 672 C CA . LEU A 1 87 ? -7.582 0.579 3.219 1.00 75.19 87 LEU A CA 1
ATOM 673 C C . LEU A 1 87 ? -8.637 -0.540 3.244 1.00 75.19 87 LEU A C 1
ATOM 675 O O . LEU A 1 87 ? -9.657 -0.431 3.929 1.00 75.19 87 LEU A O 1
ATOM 679 N N . PRO A 1 88 ? -8.394 -1.666 2.549 1.00 76.44 88 PRO A N 1
ATOM 680 C CA . PRO A 1 88 ? -9.297 -2.803 2.607 1.00 76.44 88 PRO A CA 1
ATOM 681 C C . PRO A 1 88 ? -9.302 -3.402 4.017 1.00 76.44 88 PRO A C 1
ATOM 683 O O . PRO A 1 88 ? -8.256 -3.506 4.665 1.00 76.44 88 PRO A O 1
ATOM 686 N N . SER A 1 89 ? -10.471 -3.868 4.462 1.00 75.56 89 SER A N 1
ATOM 687 C CA . SER A 1 89 ? -10.689 -4.409 5.812 1.00 75.56 89 SER A CA 1
ATOM 688 C C . SER A 1 89 ? -9.690 -5.501 6.196 1.00 75.56 89 SER A C 1
ATOM 690 O O . SER A 1 89 ? -9.255 -5.566 7.339 1.00 75.56 89 SER A O 1
ATOM 692 N N . ASP A 1 90 ? -9.285 -6.339 5.239 1.00 76.69 90 ASP A N 1
ATOM 693 C CA . ASP A 1 90 ? -8.312 -7.415 5.451 1.00 76.69 90 ASP A CA 1
ATOM 694 C C . ASP A 1 90 ? -6.907 -6.873 5.778 1.00 76.69 90 ASP A C 1
ATOM 696 O O . ASP A 1 90 ? -6.211 -7.382 6.660 1.00 76.69 90 ASP A O 1
ATOM 700 N N . THR A 1 91 ? -6.516 -5.768 5.129 1.00 75.62 91 THR A N 1
ATOM 701 C CA . THR A 1 91 ? -5.263 -5.066 5.437 1.00 75.62 91 THR A CA 1
ATOM 702 C C . THR A 1 91 ? -5.354 -4.357 6.776 1.00 75.62 91 THR A C 1
ATOM 704 O O . THR A 1 91 ? -4.429 -4.496 7.567 1.00 75.62 91 THR A O 1
ATOM 707 N N . VAL A 1 92 ? -6.462 -3.668 7.070 1.00 78.75 92 VAL A N 1
ATOM 708 C CA . VAL A 1 92 ? -6.666 -3.016 8.376 1.00 78.75 92 VAL A CA 1
ATOM 709 C C . VAL A 1 92 ? -6.600 -4.047 9.502 1.00 78.75 92 VAL A C 1
ATOM 711 O O . VAL A 1 92 ? -5.856 -3.859 10.457 1.00 78.75 92 VAL A O 1
ATOM 714 N N . LEU A 1 93 ? -7.287 -5.184 9.364 1.00 78.06 93 LEU A N 1
ATOM 715 C CA . LEU A 1 93 ? -7.236 -6.283 10.332 1.00 78.06 93 LEU A CA 1
ATOM 716 C C . LEU A 1 93 ? -5.828 -6.856 10.492 1.00 78.06 93 LEU A C 1
ATOM 718 O O . LEU A 1 93 ? -5.411 -7.139 11.612 1.00 78.06 93 LEU A O 1
ATOM 722 N N . SER A 1 94 ? -5.095 -7.032 9.393 1.00 79.62 94 SER A N 1
ATOM 723 C CA . SER A 1 94 ? -3.708 -7.507 9.439 1.00 79.62 94 SER A CA 1
ATOM 724 C C . SER A 1 94 ? -2.785 -6.494 10.112 1.00 79.62 94 SER A C 1
ATOM 726 O O . SER A 1 94 ? -1.868 -6.889 10.826 1.00 79.62 94 SER A O 1
ATOM 728 N N . LEU A 1 95 ? -3.045 -5.198 9.922 1.00 77.38 95 LEU A N 1
ATOM 729 C CA . LEU A 1 95 ? -2.298 -4.119 10.550 1.00 77.38 95 LEU A CA 1
ATOM 730 C C . LEU A 1 95 ? -2.581 -4.066 12.053 1.00 77.38 95 LEU A C 1
ATOM 732 O O . LEU A 1 95 ? -1.644 -4.078 12.834 1.00 77.38 95 LEU A O 1
ATOM 736 N N . LEU A 1 96 ? -3.855 -4.118 12.453 1.00 75.75 96 LEU A N 1
ATOM 737 C CA . LEU A 1 96 ? -4.295 -4.150 13.854 1.00 75.75 96 LEU A CA 1
ATOM 738 C C . LEU A 1 96 ? -3.827 -5.400 14.610 1.00 75.75 96 LEU A C 1
ATOM 740 O O . LEU A 1 96 ? -3.683 -5.368 15.826 1.00 75.75 96 LEU A O 1
ATOM 744 N N . ARG A 1 97 ? -3.615 -6.515 13.902 1.00 74.12 97 ARG A N 1
ATOM 745 C CA . ARG A 1 97 ? -3.034 -7.745 14.462 1.00 74.12 97 ARG A CA 1
ATOM 746 C C . ARG A 1 97 ? -1.508 -7.727 14.499 1.00 74.12 97 ARG A C 1
ATOM 748 O O . ARG A 1 97 ? -0.926 -8.640 15.081 1.00 74.12 97 ARG A O 1
ATOM 755 N N . ALA A 1 98 ? -0.860 -6.771 13.836 1.00 72.31 98 ALA A N 1
ATOM 756 C CA . ALA A 1 98 ? 0.586 -6.667 13.861 1.00 72.31 98 ALA A CA 1
ATOM 757 C C . ALA A 1 98 ? 1.022 -6.070 15.204 1.00 72.31 98 ALA A C 1
ATOM 759 O O . ALA A 1 98 ? 0.655 -4.951 15.538 1.00 72.31 98 ALA A O 1
ATOM 760 N N . ASP A 1 99 ? 1.849 -6.810 15.939 1.00 65.06 99 ASP A N 1
ATOM 761 C CA . ASP A 1 99 ? 2.429 -6.374 17.221 1.00 65.06 99 ASP A CA 1
ATOM 762 C C . ASP A 1 99 ? 3.464 -5.238 17.049 1.00 65.06 99 ASP A C 1
ATOM 764 O O . ASP A 1 99 ? 3.888 -4.603 18.001 1.00 65.06 99 ASP A O 1
ATOM 768 N N . ASP A 1 100 ? 3.857 -4.964 15.801 1.00 69.00 100 ASP A N 1
ATOM 769 C CA . ASP A 1 100 ? 4.914 -4.022 15.413 1.00 69.00 100 ASP A CA 1
ATOM 770 C C . ASP A 1 100 ? 4.374 -2.623 15.053 1.00 69.00 100 ASP A C 1
ATOM 772 O O . ASP A 1 100 ? 4.998 -1.863 14.312 1.00 69.00 100 ASP A O 1
ATOM 776 N N . LEU A 1 101 ? 3.166 -2.278 15.502 1.00 71.12 101 LEU A N 1
ATOM 777 C CA . LEU A 1 101 ? 2.630 -0.936 15.287 1.00 71.12 101 LEU A CA 1
ATOM 778 C C . LEU A 1 101 ? 3.372 0.067 16.177 1.00 71.12 101 LEU A C 1
ATOM 780 O O . LEU A 1 101 ? 3.403 -0.073 17.398 1.00 71.12 101 LEU A O 1
ATOM 784 N N . GLN A 1 102 ? 3.934 1.113 15.566 1.00 67.50 102 GLN A N 1
ATOM 785 C CA . GLN A 1 102 ? 4.480 2.252 16.302 1.00 67.50 102 GLN A CA 1
ATOM 786 C C . GLN A 1 102 ? 3.301 3.089 16.809 1.00 67.50 102 GLN A C 1
ATOM 788 O O . GLN A 1 102 ? 2.755 3.920 16.082 1.00 67.50 102 GLN A O 1
ATOM 793 N N . LEU A 1 103 ? 2.871 2.804 18.037 1.00 68.50 103 LEU A N 1
ATOM 794 C CA . LEU A 1 103 ? 1.795 3.509 18.727 1.00 68.50 103 LEU A CA 1
ATOM 795 C C . LEU A 1 103 ? 2.351 4.167 19.980 1.00 68.50 103 LEU A C 1
ATOM 797 O O . LEU A 1 103 ? 3.030 3.510 20.772 1.00 68.50 103 LEU A O 1
ATOM 801 N N . GLU A 1 104 ? 2.001 5.429 20.210 1.00 63.25 104 GLU A N 1
ATOM 802 C CA . GLU A 1 104 ? 2.218 6.051 21.515 1.00 63.25 104 GLU A CA 1
ATOM 803 C C . GLU A 1 104 ? 1.283 5.449 22.582 1.00 63.25 104 GLU A C 1
ATOM 805 O O . GLU A 1 104 ? 1.651 5.386 23.757 1.00 63.25 104 GLU A O 1
ATOM 810 N N . ASN A 1 105 ? 0.088 4.976 22.193 1.00 67.38 105 ASN A N 1
ATOM 811 C CA . ASN A 1 105 ? -0.877 4.360 23.107 1.00 67.38 105 ASN A CA 1
ATOM 812 C C . ASN A 1 105 ? -1.869 3.411 22.398 1.00 67.38 105 ASN A C 1
ATOM 814 O O . ASN A 1 105 ? -2.299 3.668 21.273 1.00 67.38 105 ASN A O 1
ATOM 818 N N . GLU A 1 106 ? -2.331 2.360 23.088 1.00 71.31 106 GLU A N 1
ATOM 819 C CA . GLU A 1 106 ? -3.354 1.428 22.567 1.00 71.31 106 GLU A CA 1
ATOM 820 C C . GLU A 1 106 ? -4.698 2.122 22.272 1.00 71.31 106 GLU A C 1
ATOM 822 O O . GLU A 1 106 ? -5.476 1.666 21.435 1.00 71.31 106 GLU A O 1
ATOM 827 N N . GLU A 1 107 ? -4.974 3.263 22.911 1.00 73.12 107 GLU A N 1
ATOM 828 C CA . GLU A 1 107 ? -6.186 4.060 22.679 1.00 73.12 107 GLU A CA 1
ATOM 829 C C . GLU A 1 107 ? -6.301 4.554 21.222 1.00 73.12 107 GLU A C 1
ATOM 831 O O . GLU A 1 107 ? -7.408 4.667 20.683 1.00 73.12 107 GLU A O 1
ATOM 836 N N . SER A 1 108 ? -5.166 4.755 20.540 1.00 70.31 108 SER A N 1
ATOM 837 C CA . SER A 1 108 ? -5.122 5.154 19.129 1.00 70.31 108 SER A CA 1
ATOM 838 C C . SER A 1 108 ? -5.713 4.082 18.203 1.00 70.31 108 SER A C 1
ATOM 840 O O . SER A 1 108 ? -6.323 4.426 17.190 1.00 70.31 108 SER A O 1
ATOM 842 N N . ILE A 1 109 ? -5.651 2.797 18.579 1.00 74.56 109 ILE A N 1
ATOM 843 C CA . ILE A 1 109 ? -6.317 1.704 17.849 1.00 74.56 109 ILE A CA 1
ATOM 844 C C . ILE A 1 109 ? -7.838 1.834 17.950 1.00 74.56 109 ILE A C 1
ATOM 846 O O . ILE A 1 109 ? -8.540 1.764 16.941 1.00 74.56 109 ILE A O 1
ATOM 850 N N . TYR A 1 110 ? -8.363 2.047 19.157 1.00 75.00 110 TYR A N 1
ATOM 851 C CA . TYR A 1 110 ? -9.807 2.182 19.371 1.00 75.00 110 TYR A CA 1
ATOM 852 C C . TYR A 1 110 ? -10.372 3.381 18.615 1.00 75.00 110 TYR A C 1
ATOM 854 O O . TYR A 1 110 ? -11.433 3.285 17.994 1.00 75.00 110 TYR A O 1
ATOM 862 N N . LYS A 1 111 ? -9.634 4.494 18.613 1.00 74.00 111 LYS A N 1
ATOM 863 C CA . LYS A 1 111 ? -9.996 5.689 17.851 1.00 74.00 111 LYS A CA 1
ATOM 864 C C . LYS A 1 111 ? -9.959 5.437 16.343 1.00 74.00 111 LYS A C 1
ATOM 866 O O . LYS A 1 111 ? -10.865 5.879 15.647 1.00 74.00 111 LYS A O 1
ATOM 871 N N . ALA A 1 112 ? -8.975 4.683 15.850 1.00 72.56 112 ALA A N 1
ATOM 872 C CA . ALA A 1 112 ? -8.897 4.292 14.444 1.00 72.56 112 ALA A CA 1
ATOM 873 C C . ALA A 1 112 ? -10.104 3.464 13.999 1.00 72.56 112 ALA A C 1
ATOM 875 O O . ALA A 1 112 ? -10.722 3.763 12.979 1.00 72.56 112 ALA A O 1
ATOM 876 N N . ILE A 1 113 ? -10.472 2.456 14.794 1.00 75.50 113 ILE A N 1
ATOM 877 C CA . ILE A 1 113 ? -11.644 1.613 14.533 1.00 75.50 113 ILE A CA 1
ATOM 878 C C . ILE A 1 113 ? -12.921 2.465 14.552 1.00 75.50 113 ILE A C 1
ATOM 880 O O . ILE A 1 113 ? -13.779 2.291 13.692 1.00 75.50 113 ILE A O 1
ATOM 884 N N . GLY A 1 114 ? -13.027 3.409 15.493 1.00 74.31 114 GLY A N 1
ATOM 885 C CA . GLY A 1 114 ? -14.163 4.326 15.591 1.00 74.31 114 GLY A CA 1
ATOM 886 C C . GLY A 1 114 ? -14.277 5.327 14.438 1.00 74.31 114 GLY A C 1
ATOM 887 O O . GLY A 1 114 ? -15.385 5.727 14.115 1.00 74.31 114 GLY A O 1
ATOM 888 N N . THR A 1 115 ? -13.166 5.726 13.813 1.00 72.81 115 THR A N 1
ATOM 889 C CA . THR A 1 115 ? -13.175 6.572 12.604 1.00 72.81 115 THR A CA 1
ATOM 890 C C . THR A 1 115 ? -13.516 5.770 11.343 1.00 72.81 115 THR A C 1
ATOM 892 O O . THR A 1 115 ? -14.008 6.338 10.373 1.00 72.81 115 THR A O 1
ATOM 895 N N . TRP A 1 116 ? -13.238 4.463 11.337 1.00 72.19 116 TRP A N 1
ATOM 896 C CA . TRP A 1 116 ? -13.448 3.587 10.180 1.00 72.19 116 TRP A CA 1
ATOM 897 C C . TRP A 1 116 ?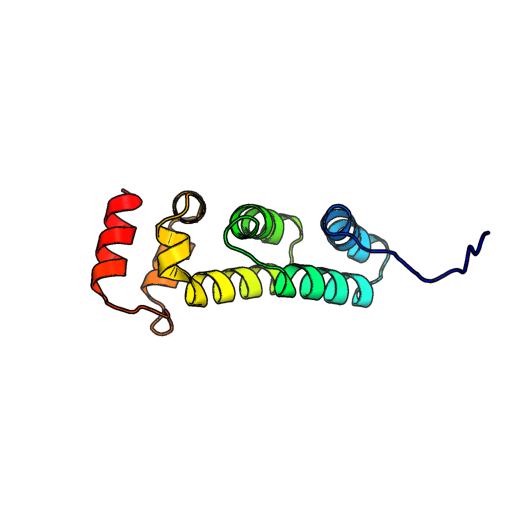 -14.888 3.063 10.033 1.00 72.19 116 TRP A C 1
ATOM 899 O O . TRP A 1 116 ? -15.311 2.788 8.910 1.00 72.19 116 TRP A O 1
ATOM 909 N N . VAL A 1 117 ? -15.624 2.910 11.143 1.00 64.50 117 VAL A N 1
ATOM 910 C CA . VAL A 1 117 ? -17.034 2.455 11.200 1.00 64.50 117 VAL A CA 1
ATOM 911 C C . VAL A 1 117 ? -18.005 3.624 11.084 1.00 64.50 117 VAL A C 1
ATOM 913 O O . VAL A 1 117 ? -18.986 3.479 10.318 1.00 64.50 117 VAL A O 1
#